Protein AF-A0AAQ5ZLZ1-F1 (afdb_monomer_lite)

InterPro domains:
  IPR000608 Ubiquitin-conjugating (UBC), catalytic core domain [PF00179] (8-81)
  IPR000608 Ubiquitin-conjugating (UBC), catalytic core domain [PS50127] (4-159)
  IPR016135 Ubiquitin-conjugating enzyme/RWD-like [G3DSA:3.10.110.10] (2-136)
  IPR016135 Ubiquitin-conjugating enzyme/RWD-like [SSF54495] (4-94)
  IPR027806 Harbinger transposase-derived nuclease domain [PF13359] (90-171)
  IPR050113 Ubiquitin-conjugating enzyme E2-like [PTHR24067] (4-104)

Sequence (174 aa):
MAGTALKRLMAEYKQLTLNPPEGIVAGPANEENFFEWEALIMGPQDTCFEGGVFPAVLSFPSDYPLSPPKMRFTCDMFHPNRFPSVIGCMDGTHIPITAPSHNEADYVNRKSIHSINVQIICDAAYIISNVEAKWSGSVHDWRIYHESNLSNRLQRGEFDGLLLGDRGYHANLV

Foldseek 3Di:
DLVVQLVVLVVVQVVCVVPPDPQKDKAAPDPVDSQKMKMWGQDDPPDPRHPHIWIKMWGHDSPPPVPPIDMDTPDDDPDPLDDDQAFWEKDKDWDADDQDPPPSVQQQAPVRTRTFIKMWIAGSVRDTPDIDGDGHRHDFPQVSCCPDPVVVCVVVVVDRGFYHYDPSHPDPGD

Organism: Amphiprion ocellaris (NCBI:txid80972)

Sec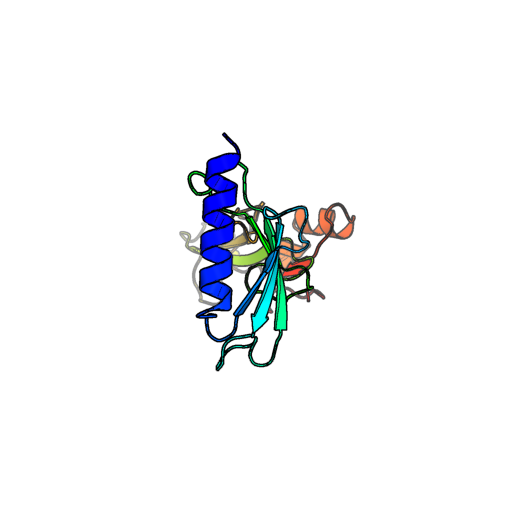ondary structure (DSSP, 8-state):
-HHHHHHHHHHHHHHHHHSPPTTEEEEESSSS-TTEEEEEEEPPTTSTTTT-EEEEEEE--TTTTSSPPEEEE-S---BTTB-TTEEEEEEEEEEE-PPPSSSGGGGB-TTS-BEEEEEEEE-TTS-EEEEEEEEETTS-HHHHHHTSHHHHHHHTT-SSSEEEE-TTS-S---

Radius of gyration: 24.68 Å; chains: 1; bounding box: 54×36×66 Å

Structure (mmCIF, N/CA/C/O backbone):
data_AF-A0AAQ5ZLZ1-F1
#
_entry.id   AF-A0AAQ5ZLZ1-F1
#
loop_
_atom_site.group_PDB
_atom_site.id
_atom_site.type_symbol
_atom_site.label_atom_id
_atom_site.label_alt_id
_atom_site.label_comp_id
_atom_site.label_asym_id
_atom_site.label_entity_id
_atom_site.label_seq_id
_atom_site.pdbx_PDB_ins_code
_atom_site.Cartn_x
_atom_site.Cartn_y
_atom_site.Cartn_z
_atom_site.occupancy
_atom_site.B_iso_or_equiv
_atom_site.auth_seq_id
_atom_site.auth_comp_id
_atom_site.auth_asym_id
_atom_site.auth_atom_id
_atom_site.pdbx_PDB_model_num
ATOM 1 N N . MET A 1 1 ? 31.493 14.913 -18.357 1.00 46.94 1 MET A N 1
ATOM 2 C CA . MET A 1 1 ? 31.416 13.740 -17.454 1.00 46.94 1 MET A CA 1
ATOM 3 C C . MET A 1 1 ? 30.431 12.648 -17.913 1.00 46.94 1 MET A C 1
ATOM 5 O O . MET A 1 1 ? 30.334 11.649 -17.227 1.00 46.94 1 MET A O 1
ATOM 9 N N . ALA A 1 2 ? 29.792 12.736 -19.092 1.00 53.62 2 ALA A N 1
ATOM 10 C CA . ALA A 1 2 ? 28.878 11.688 -19.591 1.00 53.62 2 ALA A CA 1
ATOM 11 C C . ALA A 1 2 ? 29.571 10.420 -20.154 1.00 53.62 2 ALA A C 1
ATOM 13 O O . ALA A 1 2 ? 28.954 9.366 -20.276 1.00 53.62 2 ALA A O 1
ATOM 14 N N . GLY A 1 3 ? 30.867 10.496 -20.485 1.00 68.06 3 GLY A N 1
ATOM 15 C CA . GLY A 1 3 ? 31.589 9.396 -21.141 1.00 68.06 3 GLY A CA 1
ATOM 16 C C . GLY A 1 3 ? 31.873 8.174 -20.258 1.00 68.06 3 GLY A C 1
ATOM 17 O O . GLY A 1 3 ? 32.130 7.097 -20.789 1.00 68.06 3 GLY A O 1
ATOM 18 N N . THR A 1 4 ? 31.836 8.315 -18.929 1.00 85.50 4 THR A N 1
ATOM 19 C CA . THR A 1 4 ? 32.086 7.200 -17.997 1.00 85.50 4 THR A CA 1
ATOM 20 C C . THR A 1 4 ? 30.825 6.365 -17.772 1.00 85.50 4 THR A C 1
ATOM 22 O O . THR A 1 4 ? 30.899 5.139 -17.827 1.00 85.50 4 THR A O 1
ATOM 25 N N . ALA A 1 5 ? 29.668 7.019 -17.606 1.00 90.12 5 ALA A N 1
ATOM 26 C CA . ALA A 1 5 ? 28.378 6.355 -17.422 1.00 90.12 5 ALA A CA 1
ATOM 27 C C . ALA A 1 5 ? 27.988 5.522 -18.652 1.00 90.12 5 ALA A C 1
ATOM 29 O O . ALA A 1 5 ? 27.676 4.342 -18.526 1.00 90.12 5 ALA A O 1
ATOM 30 N N . LEU A 1 6 ? 28.123 6.088 -19.857 1.00 91.56 6 LEU A N 1
ATOM 31 C CA . LEU A 1 6 ? 27.814 5.377 -21.101 1.00 91.56 6 LEU A CA 1
ATOM 32 C C . LEU A 1 6 ? 28.664 4.109 -21.280 1.00 91.56 6 LEU A C 1
ATOM 34 O O . LEU A 1 6 ? 28.137 3.044 -21.592 1.00 91.56 6 LEU A O 1
ATOM 38 N N . LYS A 1 7 ? 29.979 4.194 -21.025 1.00 91.88 7 LYS A N 1
ATOM 39 C CA . LYS A 1 7 ? 30.878 3.028 -21.083 1.00 91.88 7 LYS A CA 1
ATOM 40 C C . LYS A 1 7 ? 30.464 1.938 -20.097 1.00 91.88 7 LYS A C 1
ATOM 42 O O . LYS A 1 7 ? 30.546 0.757 -20.427 1.00 91.88 7 LYS A O 1
ATOM 47 N N . ARG A 1 8 ? 30.029 2.331 -18.896 1.00 93.88 8 ARG A N 1
ATOM 48 C CA . ARG A 1 8 ? 29.539 1.400 -17.880 1.00 93.88 8 ARG A CA 1
ATOM 49 C C . ARG A 1 8 ? 28.253 0.707 -18.336 1.00 93.88 8 ARG A C 1
ATOM 51 O O . ARG A 1 8 ? 28.198 -0.516 -18.280 1.00 93.88 8 ARG A O 1
ATOM 58 N N . LEU A 1 9 ? 27.280 1.460 -18.847 1.00 94.31 9 LEU A N 1
ATOM 59 C CA . LEU A 1 9 ? 26.007 0.922 -19.340 1.00 94.31 9 LEU A CA 1
ATOM 60 C C . LEU A 1 9 ? 26.200 -0.030 -20.526 1.00 94.31 9 LEU A C 1
ATOM 62 O O . LEU A 1 9 ? 25.599 -1.097 -20.557 1.00 94.31 9 LEU A O 1
ATOM 66 N N . MET A 1 10 ? 27.098 0.291 -21.461 1.00 92.38 10 MET A N 1
ATOM 67 C CA . MET A 1 10 ? 27.449 -0.610 -22.568 1.00 92.38 10 MET A CA 1
ATOM 68 C C . MET A 1 10 ? 28.063 -1.929 -22.079 1.00 92.38 10 MET A C 1
ATOM 70 O O . MET A 1 10 ? 27.768 -2.993 -22.624 1.00 92.38 10 MET A O 1
ATOM 74 N N . ALA A 1 11 ? 28.915 -1.876 -21.049 1.00 93.31 11 ALA A N 1
ATOM 75 C CA . ALA A 1 11 ? 29.506 -3.073 -20.461 1.00 93.31 11 ALA A CA 1
ATOM 76 C C . ALA A 1 11 ? 28.454 -3.940 -19.749 1.00 93.31 11 ALA A C 1
ATOM 78 O O . ALA A 1 11 ? 28.472 -5.159 -19.913 1.00 93.31 11 ALA A O 1
ATOM 79 N N . GLU A 1 12 ? 27.532 -3.327 -19.003 1.00 93.69 12 GLU A N 1
ATOM 80 C CA . GLU A 1 12 ? 26.436 -4.038 -18.333 1.00 93.69 12 GLU A CA 1
ATOM 81 C C . GLU A 1 12 ? 25.438 -4.634 -19.322 1.00 93.69 12 GLU A C 1
ATOM 83 O O . GLU A 1 12 ? 25.075 -5.798 -19.180 1.00 93.69 12 GLU A O 1
ATOM 88 N N . TYR A 1 13 ? 25.074 -3.893 -20.372 1.00 93.81 13 TYR A N 1
ATOM 89 C CA . TYR A 1 13 ? 24.220 -4.411 -21.437 1.00 93.81 13 TYR A CA 1
ATOM 90 C C . TYR A 1 13 ? 24.837 -5.657 -22.075 1.00 93.81 13 TYR A C 1
ATOM 92 O O . TYR A 1 13 ? 24.191 -6.696 -22.158 1.00 93.81 13 TYR A O 1
ATOM 100 N N . LYS A 1 14 ? 26.133 -5.605 -22.413 1.00 93.25 14 LYS A N 1
ATOM 101 C CA . LYS A 1 14 ? 26.853 -6.770 -22.940 1.00 93.25 14 LYS A CA 1
ATOM 102 C C . LYS A 1 14 ? 26.833 -7.957 -21.971 1.00 93.25 14 LYS A C 1
ATOM 104 O O . LYS A 1 14 ? 26.707 -9.092 -22.420 1.00 93.25 14 LYS A O 1
ATOM 109 N N . GLN A 1 15 ? 26.981 -7.720 -20.666 1.00 92.69 15 GLN A N 1
ATOM 110 C CA . GLN A 1 15 ? 26.909 -8.787 -19.662 1.00 92.69 15 GLN A CA 1
ATOM 111 C C . GLN A 1 15 ? 25.512 -9.404 -19.585 1.00 92.69 15 GLN A C 1
ATOM 113 O O . GLN A 1 15 ? 25.406 -10.626 -19.558 1.00 92.69 15 GLN A O 1
ATOM 118 N N . LEU A 1 16 ? 24.458 -8.589 -19.626 1.00 91.75 16 LEU A N 1
ATOM 119 C CA . LEU A 1 16 ? 23.074 -9.064 -19.627 1.00 91.75 16 LEU A CA 1
ATOM 120 C C . LEU A 1 16 ? 22.717 -9.831 -20.903 1.00 91.75 16 LEU A C 1
ATOM 122 O O . LEU A 1 16 ? 22.010 -10.828 -20.822 1.00 91.75 16 LEU A O 1
ATOM 126 N N . THR A 1 17 ? 23.243 -9.436 -22.067 1.00 89.75 17 THR A N 1
ATOM 127 C CA . THR A 1 17 ? 23.076 -10.213 -23.306 1.00 89.75 17 THR A CA 1
ATOM 128 C C . THR A 1 17 ? 23.794 -11.564 -23.238 1.00 89.75 17 THR A C 1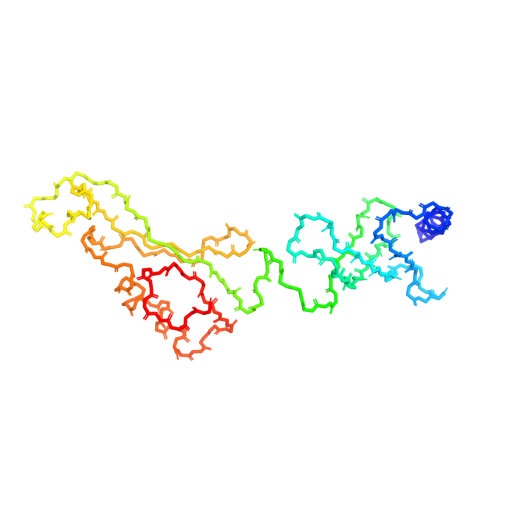
ATOM 130 O O . THR A 1 17 ? 23.311 -12.543 -23.800 1.00 89.75 17 THR A O 1
ATOM 133 N N . LEU A 1 18 ? 24.957 -11.627 -22.581 1.00 92.62 18 LEU A N 1
ATOM 134 C CA . LEU A 1 18 ? 25.754 -12.854 -22.481 1.00 92.62 18 LEU A CA 1
ATOM 135 C C . LEU A 1 18 ? 25.205 -13.828 -21.434 1.00 92.62 18 LEU A C 1
ATOM 137 O O . LEU A 1 18 ? 25.170 -15.026 -21.689 1.00 92.62 18 LEU A O 1
ATOM 141 N N . ASN A 1 19 ? 24.804 -13.316 -20.272 1.00 92.19 19 ASN A N 1
ATOM 142 C CA . ASN A 1 19 ? 24.334 -14.093 -19.130 1.00 92.19 19 ASN A CA 1
ATOM 143 C C . ASN A 1 19 ? 23.059 -13.444 -18.559 1.00 92.19 19 ASN A C 1
ATOM 145 O O . ASN A 1 19 ? 23.126 -12.787 -17.514 1.00 92.19 19 ASN A O 1
ATOM 149 N N . PRO A 1 20 ? 21.908 -13.576 -19.243 1.00 90.81 20 PRO A N 1
ATOM 150 C CA . PRO A 1 20 ? 20.663 -12.997 -18.764 1.00 90.81 20 PRO A CA 1
ATOM 151 C C . PRO A 1 20 ? 20.213 -13.701 -17.475 1.00 90.81 20 PRO A C 1
ATOM 153 O O . PRO A 1 20 ? 20.251 -14.934 -17.407 1.00 90.81 20 PRO A O 1
ATOM 156 N N . PRO A 1 21 ? 19.774 -12.952 -16.450 1.00 91.00 21 PRO A N 1
ATOM 157 C CA . PRO A 1 21 ? 19.112 -13.540 -15.297 1.00 91.00 21 PRO A CA 1
ATOM 158 C C . PRO A 1 21 ? 17.844 -14.283 -15.725 1.00 91.00 21 PRO A C 1
ATOM 160 O O . PRO A 1 21 ? 17.095 -13.816 -16.586 1.00 91.00 21 PRO A O 1
ATOM 163 N N . GLU A 1 22 ? 17.578 -15.425 -15.097 1.00 92.06 22 GLU A N 1
ATOM 164 C CA . GLU A 1 22 ? 16.329 -16.150 -15.316 1.00 92.06 22 GLU A CA 1
ATOM 165 C C . GLU A 1 22 ? 15.133 -15.248 -14.981 1.00 92.06 22 GLU A C 1
ATOM 167 O O . GLU A 1 22 ? 15.147 -14.518 -13.989 1.00 92.06 22 GLU A O 1
ATOM 172 N N . GLY A 1 23 ? 14.105 -15.258 -15.829 1.00 91.81 23 GLY A N 1
ATOM 173 C CA . GLY A 1 23 ? 12.929 -14.419 -15.602 1.00 91.81 23 GLY A CA 1
ATOM 174 C C . GLY A 1 23 ? 13.038 -12.985 -16.117 1.00 91.81 23 GLY A C 1
ATOM 175 O O . GLY A 1 23 ? 12.022 -12.299 -16.132 1.00 91.81 23 GLY A O 1
ATOM 176 N N . ILE A 1 24 ? 14.214 -12.505 -16.538 1.00 94.00 24 ILE A N 1
ATOM 177 C CA . ILE A 1 24 ? 14.421 -11.081 -16.835 1.00 94.00 24 ILE A CA 1
ATOM 178 C C . ILE A 1 24 ? 15.011 -10.890 -18.229 1.00 94.00 24 ILE A C 1
ATOM 180 O O . ILE A 1 24 ? 16.058 -11.434 -18.571 1.00 94.00 24 ILE A O 1
ATOM 184 N N . VAL A 1 25 ? 14.371 -10.024 -19.009 1.00 93.12 25 VAL A N 1
ATOM 185 C CA . VAL A 1 25 ? 14.912 -9.491 -20.263 1.00 93.12 25 VAL A CA 1
ATOM 186 C C . VAL A 1 25 ? 15.002 -7.983 -20.113 1.00 93.12 25 VAL A C 1
ATOM 188 O O . VAL A 1 25 ? 14.010 -7.367 -19.751 1.00 93.12 25 VAL A O 1
ATOM 191 N N . ALA A 1 26 ? 16.163 -7.376 -20.359 1.00 95.25 26 ALA A N 1
ATOM 192 C CA . ALA A 1 26 ? 16.324 -5.926 -20.271 1.00 95.25 26 ALA A CA 1
ATOM 193 C C . ALA A 1 26 ? 17.358 -5.397 -21.272 1.00 95.25 26 ALA A C 1
ATOM 195 O O . ALA A 1 26 ? 18.355 -6.066 -21.552 1.00 95.25 26 ALA A O 1
ATOM 196 N N . GLY A 1 27 ? 17.143 -4.185 -21.780 1.00 94.75 27 GLY A N 1
ATOM 197 C CA . GLY A 1 27 ? 18.065 -3.518 -22.697 1.00 94.75 27 GLY A CA 1
ATOM 198 C C . GLY A 1 27 ? 17.656 -2.079 -23.012 1.00 94.75 27 GLY A C 1
ATOM 199 O O . GLY A 1 27 ? 16.555 -1.668 -22.650 1.00 94.75 27 GLY A O 1
ATOM 200 N N . PRO A 1 28 ? 18.531 -1.294 -23.664 1.00 94.75 28 PRO A N 1
ATOM 201 C CA . PRO A 1 28 ? 18.227 0.082 -24.043 1.00 94.75 28 PRO A CA 1
ATOM 202 C C . PRO A 1 28 ? 17.005 0.144 -24.968 1.00 94.75 28 PRO A C 1
ATOM 204 O O . PRO A 1 28 ? 16.889 -0.649 -25.900 1.00 94.75 28 PRO A O 1
ATOM 207 N N . ALA A 1 29 ? 16.105 1.096 -24.710 1.00 89.25 29 ALA A N 1
ATOM 208 C CA . ALA A 1 29 ? 14.845 1.258 -25.441 1.00 89.25 29 ALA A CA 1
ATOM 209 C C . ALA A 1 29 ? 15.068 1.607 -26.924 1.00 89.25 29 ALA A C 1
ATOM 211 O O . ALA A 1 29 ? 14.262 1.275 -27.789 1.00 89.25 29 ALA A O 1
ATOM 212 N N . ASN A 1 30 ? 16.172 2.293 -27.223 1.00 86.62 30 ASN A N 1
ATOM 213 C CA . ASN A 1 30 ? 16.639 2.551 -28.578 1.00 86.62 30 ASN A CA 1
ATOM 214 C C . ASN A 1 30 ? 18.168 2.713 -28.604 1.00 86.62 30 ASN A C 1
ATOM 216 O O . ASN A 1 30 ? 18.816 2.879 -27.569 1.00 86.62 30 ASN A O 1
ATOM 220 N N . GLU A 1 31 ? 18.748 2.675 -29.803 1.00 80.75 31 GLU A N 1
ATOM 221 C CA . GLU A 1 31 ? 20.203 2.742 -29.998 1.00 80.75 31 GLU A CA 1
ATOM 222 C C . GLU A 1 31 ? 20.793 4.147 -29.772 1.00 80.75 31 GLU A C 1
ATOM 224 O O . GLU A 1 31 ? 22.002 4.286 -29.588 1.00 80.75 31 GLU A O 1
ATOM 229 N N . GLU A 1 32 ? 19.956 5.189 -29.748 1.00 84.81 32 GLU A N 1
ATOM 230 C CA . GLU A 1 32 ? 20.383 6.583 -29.575 1.00 84.81 32 GLU A CA 1
ATOM 231 C C . GLU A 1 32 ? 20.519 6.972 -28.093 1.00 84.81 32 GLU A C 1
ATOM 233 O O . GLU A 1 32 ? 21.401 7.754 -27.727 1.00 84.81 32 GLU A O 1
ATOM 238 N N . ASN A 1 33 ? 19.676 6.406 -27.224 1.00 87.75 33 ASN A N 1
ATOM 239 C CA . ASN A 1 33 ? 19.602 6.719 -25.804 1.00 87.75 33 ASN A CA 1
ATOM 240 C C . ASN A 1 33 ? 19.858 5.488 -24.924 1.00 87.75 33 ASN A C 1
ATOM 242 O O . ASN A 1 33 ? 18.946 4.795 -24.480 1.00 87.75 33 ASN A O 1
ATOM 246 N N . PHE A 1 34 ? 21.123 5.292 -24.559 1.00 92.00 34 PHE A N 1
ATOM 247 C CA . PHE A 1 34 ? 21.534 4.222 -23.645 1.00 92.00 34 PHE A CA 1
ATOM 248 C C . PHE A 1 34 ? 21.134 4.440 -22.174 1.00 92.00 34 PHE A C 1
ATOM 250 O O . PHE A 1 34 ? 21.384 3.556 -21.356 1.00 92.00 34 PHE A O 1
ATOM 257 N N . PHE A 1 35 ? 20.555 5.595 -21.820 1.00 94.25 35 PHE A N 1
ATOM 258 C CA . PHE A 1 35 ? 20.144 5.931 -20.450 1.00 94.25 35 PHE A CA 1
ATOM 259 C C . PHE A 1 35 ? 18.680 5.585 -20.153 1.00 94.25 35 PHE A C 1
ATOM 261 O O . PHE A 1 35 ? 18.245 5.754 -19.015 1.00 94.25 35 PHE A O 1
ATOM 268 N N . GLU A 1 36 ? 17.926 5.075 -21.126 1.00 95.06 36 GLU A N 1
ATOM 269 C CA . GLU A 1 36 ? 16.583 4.535 -20.907 1.00 95.06 36 GLU A CA 1
ATOM 270 C C . GLU A 1 36 ? 16.497 3.109 -21.420 1.00 95.06 36 GLU A C 1
ATOM 272 O O . GLU A 1 36 ? 16.847 2.827 -22.564 1.00 95.06 36 GLU A O 1
ATOM 277 N N . TRP A 1 37 ? 16.086 2.196 -20.550 1.00 96.25 37 TRP A N 1
ATOM 278 C CA . TRP A 1 37 ? 15.995 0.777 -20.850 1.00 96.25 37 TRP A CA 1
ATOM 279 C C . TRP A 1 37 ? 14.575 0.281 -20.644 1.00 96.25 37 TRP A C 1
ATOM 281 O O . TRP A 1 37 ? 13.885 0.715 -19.722 1.00 96.25 37 TRP A O 1
ATOM 291 N N . GLU A 1 38 ? 14.179 -0.675 -21.469 1.00 95.69 38 GLU A N 1
ATOM 292 C CA . GLU A 1 38 ? 12.979 -1.473 -21.275 1.00 95.69 38 GLU A CA 1
ATOM 293 C C . GLU A 1 38 ? 13.361 -2.813 -20.657 1.00 95.69 38 GLU A C 1
ATOM 295 O O . GLU A 1 38 ? 14.409 -3.387 -20.963 1.00 95.69 38 GLU A O 1
ATOM 300 N N . ALA A 1 39 ? 12.507 -3.304 -19.766 1.00 95.00 39 ALA A N 1
ATOM 301 C CA . ALA A 1 39 ? 12.641 -4.607 -19.149 1.00 95.00 39 ALA A CA 1
ATOM 302 C C . ALA A 1 39 ? 11.308 -5.356 -19.155 1.00 95.00 39 ALA A C 1
ATOM 304 O O . ALA A 1 39 ? 10.254 -4.768 -18.930 1.00 95.00 39 ALA A O 1
ATOM 305 N N . LEU A 1 40 ? 11.366 -6.666 -19.368 1.00 94.19 40 LEU A N 1
ATOM 306 C CA . LEU A 1 40 ? 10.274 -7.606 -19.160 1.00 94.19 40 LEU A CA 1
ATOM 307 C C . LEU A 1 40 ? 10.659 -8.516 -17.999 1.00 94.19 40 LEU A C 1
ATOM 309 O O . LEU A 1 40 ? 11.695 -9.182 -18.045 1.00 94.19 40 LEU A O 1
ATOM 313 N N . ILE A 1 41 ? 9.827 -8.526 -16.961 1.00 93.69 41 ILE A N 1
ATOM 314 C CA . ILE A 1 41 ? 10.046 -9.328 -15.758 1.00 93.69 41 ILE A CA 1
ATOM 315 C C . ILE A 1 41 ? 8.957 -10.390 -15.695 1.00 93.69 41 ILE A C 1
ATOM 317 O O . ILE A 1 41 ? 7.773 -10.066 -15.646 1.00 93.69 41 ILE A O 1
ATOM 321 N N . MET A 1 42 ? 9.353 -11.655 -15.714 1.00 93.75 42 MET A N 1
ATOM 322 C CA . MET A 1 42 ? 8.452 -12.783 -15.524 1.00 93.75 42 MET A CA 1
ATOM 323 C C . MET A 1 42 ? 8.108 -12.918 -14.043 1.00 93.75 42 MET A C 1
ATOM 325 O O . MET A 1 42 ? 8.971 -12.785 -13.172 1.00 93.75 42 MET A O 1
ATOM 329 N N . GLY A 1 43 ? 6.836 -13.171 -13.759 1.00 90.62 43 GLY A N 1
ATOM 330 C CA . GLY A 1 43 ? 6.364 -13.394 -12.404 1.00 90.62 43 GLY A CA 1
ATOM 331 C C . GLY A 1 43 ? 7.002 -14.637 -11.779 1.00 90.62 43 GLY A C 1
ATOM 332 O O . GLY A 1 43 ? 7.007 -15.690 -12.424 1.00 90.62 43 GLY A O 1
ATOM 333 N N . PRO A 1 44 ? 7.528 -14.549 -10.545 1.00 89.38 44 PRO A N 1
ATOM 334 C CA . PRO A 1 44 ? 8.141 -15.693 -9.880 1.00 89.38 44 PRO A CA 1
ATOM 335 C C . PRO A 1 44 ? 7.151 -16.844 -9.670 1.00 89.38 44 PRO A C 1
ATOM 337 O O . PRO A 1 44 ? 5.974 -16.605 -9.384 1.00 89.38 44 PRO A O 1
ATOM 340 N N . GLN A 1 45 ? 7.654 -18.078 -9.760 1.00 91.88 45 GLN A N 1
ATOM 341 C CA . GLN A 1 45 ? 6.905 -19.283 -9.386 1.00 91.88 45 GLN A CA 1
ATOM 342 C C . GLN A 1 45 ? 6.502 -19.235 -7.906 1.00 91.88 45 GLN A C 1
ATOM 344 O O . GLN A 1 45 ? 7.181 -18.601 -7.096 1.00 91.88 45 GLN A O 1
ATOM 349 N N . ASP A 1 46 ? 5.388 -19.882 -7.572 1.00 88.69 46 ASP A N 1
ATOM 350 C CA . ASP A 1 46 ? 4.800 -19.937 -6.232 1.00 88.69 46 ASP A CA 1
ATOM 351 C C . ASP A 1 46 ? 4.366 -18.561 -5.677 1.00 88.69 46 ASP A C 1
ATOM 353 O O . ASP A 1 46 ? 4.302 -18.341 -4.464 1.00 88.69 46 ASP A O 1
ATOM 357 N N . THR A 1 47 ? 4.030 -17.611 -6.558 1.00 83.31 47 THR A N 1
ATOM 358 C CA . THR A 1 47 ? 3.481 -16.294 -6.184 1.00 83.31 47 THR A CA 1
ATOM 359 C C . THR A 1 47 ? 2.185 -15.988 -6.931 1.00 83.31 47 THR A C 1
ATOM 361 O O . THR A 1 47 ? 1.881 -16.596 -7.953 1.00 83.31 47 THR A O 1
ATOM 364 N N . CYS A 1 48 ? 1.424 -14.982 -6.483 1.00 79.31 48 CYS A N 1
ATOM 365 C CA . CYS A 1 48 ? 0.242 -14.509 -7.220 1.00 79.31 48 CYS A CA 1
ATOM 366 C C . CYS A 1 48 ? 0.565 -13.877 -8.588 1.00 79.31 48 CYS A C 1
ATOM 368 O O . CYS A 1 48 ? -0.353 -13.536 -9.331 1.00 79.31 48 CYS A O 1
ATOM 370 N N . PHE A 1 49 ? 1.850 -13.713 -8.910 1.00 83.25 49 PHE A N 1
ATOM 371 C CA . PHE A 1 49 ? 2.336 -13.177 -10.174 1.00 83.25 49 PHE A CA 1
ATOM 372 C C . PHE A 1 49 ? 2.765 -14.266 -11.158 1.00 83.25 49 PHE A C 1
ATOM 374 O O . PHE A 1 49 ? 3.077 -13.932 -12.299 1.00 83.25 49 PHE A O 1
ATOM 381 N N . GLU A 1 50 ? 2.808 -15.535 -10.737 1.00 88.69 50 GLU A N 1
ATOM 382 C CA . GLU A 1 50 ? 3.261 -16.655 -11.564 1.00 88.69 50 GLU A CA 1
ATOM 383 C C . GLU A 1 50 ? 2.553 -16.678 -12.930 1.00 88.69 50 GLU A C 1
ATOM 385 O O . GLU A 1 50 ? 1.337 -16.514 -13.031 1.00 88.69 50 GLU A O 1
ATOM 390 N N . GLY A 1 51 ? 3.335 -16.841 -14.002 1.00 88.25 51 GLY A N 1
ATOM 391 C CA . GLY A 1 51 ? 2.843 -16.805 -15.384 1.00 88.25 51 GLY A CA 1
ATOM 392 C C . GLY A 1 51 ? 2.589 -15.399 -15.947 1.00 88.25 51 GLY A C 1
ATOM 393 O O . GLY A 1 51 ? 2.344 -15.262 -17.145 1.00 88.25 51 GLY A O 1
ATOM 394 N N . GLY A 1 52 ? 2.677 -14.350 -15.124 1.00 88.44 52 GLY A N 1
ATOM 395 C CA . GLY A 1 52 ? 2.605 -12.956 -15.556 1.00 88.44 52 GLY A CA 1
ATOM 396 C C . GLY A 1 52 ? 3.901 -12.452 -16.199 1.00 88.44 52 GLY A C 1
ATOM 397 O O . GLY A 1 52 ? 4.993 -12.951 -15.921 1.00 88.44 52 GLY A O 1
ATOM 398 N N . VAL A 1 53 ? 3.783 -11.420 -17.039 1.00 91.94 53 VAL A N 1
ATOM 399 C CA . VAL A 1 53 ? 4.917 -10.681 -17.614 1.00 91.94 53 VAL A CA 1
ATOM 400 C C . VAL A 1 53 ? 4.696 -9.193 -17.375 1.00 91.94 53 VAL A C 1
ATOM 402 O O . VAL A 1 53 ? 3.702 -8.625 -17.826 1.00 91.94 53 VAL A O 1
ATOM 405 N N . PHE A 1 54 ? 5.630 -8.566 -16.668 1.00 90.44 54 PHE A N 1
ATOM 406 C CA . PHE A 1 54 ? 5.509 -7.201 -16.171 1.00 90.44 54 PHE A CA 1
ATOM 407 C C . PHE A 1 54 ? 6.522 -6.297 -16.879 1.00 90.44 54 PHE A C 1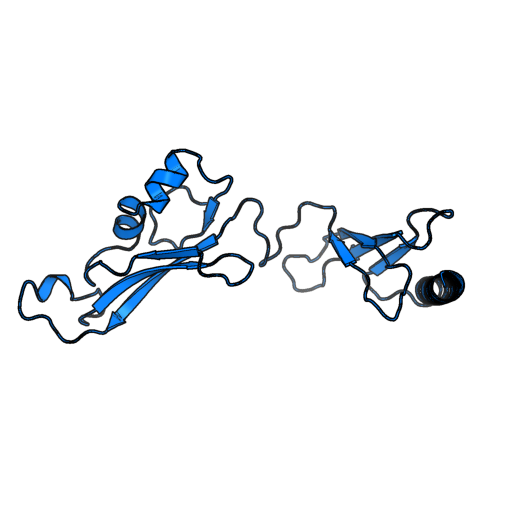
ATOM 409 O O . PHE A 1 54 ? 7.716 -6.351 -16.562 1.00 90.44 54 PHE A O 1
ATOM 416 N N . PRO A 1 55 ? 6.084 -5.483 -17.856 1.00 92.50 55 PRO A N 1
ATOM 417 C CA . PRO A 1 55 ? 6.954 -4.519 -18.506 1.00 92.50 55 PRO A CA 1
ATOM 418 C C . PRO A 1 55 ? 7.328 -3.379 -17.552 1.00 92.50 55 PRO A C 1
ATOM 420 O O . PRO A 1 55 ? 6.507 -2.879 -16.776 1.00 92.50 55 PRO A O 1
ATOM 423 N N . ALA A 1 56 ? 8.585 -2.955 -17.619 1.00 92.25 56 ALA A N 1
ATOM 424 C CA . ALA A 1 56 ? 9.148 -1.880 -16.824 1.00 92.25 56 ALA A CA 1
ATOM 425 C C . ALA A 1 56 ? 10.126 -1.028 -17.638 1.00 92.25 56 ALA A C 1
ATOM 427 O O . ALA A 1 56 ? 10.708 -1.478 -18.620 1.00 92.25 56 ALA A O 1
ATOM 428 N N . VAL A 1 57 ? 10.325 0.208 -17.191 1.00 93.94 57 VAL A N 1
ATOM 429 C CA . VAL A 1 57 ? 11.304 1.149 -17.738 1.00 93.94 57 VAL A CA 1
ATOM 430 C C . VAL A 1 57 ? 12.311 1.503 -16.655 1.00 93.94 57 VAL A C 1
ATOM 432 O O . VAL A 1 57 ? 11.918 1.844 -15.533 1.00 93.94 57 VAL A O 1
ATOM 435 N N . LEU A 1 58 ? 13.597 1.446 -16.998 1.00 94.94 58 LEU A N 1
ATOM 436 C CA . LEU A 1 58 ? 14.704 1.918 -16.175 1.00 94.94 58 LEU A CA 1
ATOM 437 C C . LEU A 1 58 ? 15.275 3.206 -16.777 1.00 94.94 58 LEU A C 1
ATOM 439 O O . LEU A 1 58 ? 15.631 3.240 -17.950 1.00 94.94 58 LEU A O 1
ATOM 443 N N . SER A 1 59 ? 15.411 4.247 -15.962 1.00 94.44 59 SER A N 1
ATOM 444 C CA . SER A 1 59 ? 16.028 5.521 -16.338 1.00 94.44 59 SER A CA 1
ATOM 445 C C . SER A 1 59 ? 17.303 5.732 -15.525 1.00 94.44 59 SER A C 1
ATOM 447 O O . SER A 1 59 ? 17.259 5.835 -14.294 1.00 94.44 59 SER A O 1
ATOM 449 N N . PHE A 1 60 ? 18.442 5.807 -16.206 1.00 94.94 60 PHE A N 1
ATOM 450 C CA . PHE A 1 60 ? 19.762 5.968 -15.606 1.00 94.94 60 PHE A CA 1
ATOM 451 C C . PHE A 1 60 ? 20.149 7.450 -15.541 1.00 94.94 60 PHE A C 1
ATOM 453 O O . PHE A 1 60 ? 19.978 8.176 -16.523 1.00 94.94 60 PHE A O 1
ATOM 460 N N . PRO A 1 61 ? 20.695 7.934 -14.415 1.00 93.44 61 PRO A N 1
ATOM 461 C CA . PRO A 1 61 ? 21.182 9.301 -14.334 1.00 93.44 61 PRO A CA 1
ATOM 462 C C . PRO A 1 61 ? 22.539 9.446 -15.046 1.00 93.44 61 PRO A C 1
ATOM 464 O O . PRO A 1 61 ? 23.285 8.482 -15.231 1.00 93.44 61 PRO A O 1
ATOM 467 N N . SER A 1 62 ? 22.894 10.672 -15.437 1.00 92.31 62 SER A N 1
ATOM 468 C CA . SER A 1 62 ? 24.130 10.947 -16.190 1.00 92.31 62 SER A CA 1
ATOM 469 C C . SER A 1 62 ? 25.424 10.662 -15.416 1.00 92.31 62 SER A C 1
ATOM 471 O O . SER A 1 62 ? 26.494 10.567 -16.017 1.00 92.31 62 SER A O 1
ATOM 473 N N . ASP A 1 63 ? 25.339 10.574 -14.089 1.00 92.69 63 ASP A N 1
ATOM 474 C CA . ASP A 1 63 ? 26.427 10.277 -13.155 1.00 92.69 63 ASP A CA 1
ATOM 475 C C . ASP A 1 63 ? 26.444 8.804 -12.698 1.00 92.69 63 ASP A C 1
ATOM 477 O O . ASP A 1 63 ? 27.218 8.446 -11.811 1.00 92.69 63 ASP A O 1
ATOM 481 N N . TYR A 1 64 ? 25.635 7.930 -13.308 1.00 92.56 64 TYR A N 1
ATOM 482 C CA . TYR A 1 64 ? 25.664 6.490 -13.049 1.00 92.56 64 TYR A CA 1
ATOM 483 C C . TYR A 1 64 ? 27.099 5.926 -13.178 1.00 92.56 64 TYR A C 1
ATOM 485 O O . TYR A 1 64 ? 27.806 6.256 -14.139 1.00 9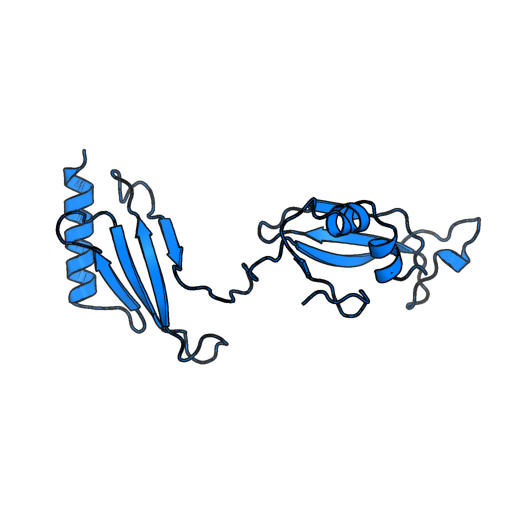2.56 64 TYR A O 1
ATOM 493 N N . PRO A 1 65 ? 27.572 5.071 -12.248 1.00 92.88 65 PRO A N 1
ATOM 494 C CA . PRO A 1 65 ? 26.839 4.415 -11.159 1.00 92.88 65 PRO A CA 1
ATOM 495 C C . PRO A 1 65 ? 26.855 5.149 -9.804 1.00 92.88 65 PRO A C 1
ATOM 497 O O . PRO A 1 65 ? 26.512 4.534 -8.799 1.00 92.88 65 PRO A O 1
ATOM 500 N N . LEU A 1 66 ? 27.273 6.422 -9.736 1.00 92.44 66 LEU A N 1
ATOM 501 C CA . LEU A 1 66 ? 27.293 7.172 -8.468 1.00 92.44 66 LEU A CA 1
ATOM 502 C C . LEU A 1 66 ? 25.881 7.377 -7.912 1.00 92.44 66 LEU A C 1
ATOM 504 O O . LEU A 1 66 ? 25.656 7.178 -6.720 1.00 92.44 66 LEU A O 1
ATOM 508 N N . SER A 1 67 ? 24.940 7.721 -8.790 1.00 91.50 67 SER A N 1
ATOM 509 C CA . SER A 1 67 ? 23.512 7.742 -8.480 1.00 91.50 67 SER A CA 1
ATOM 510 C C . SER A 1 67 ? 22.812 6.513 -9.078 1.00 91.50 67 SER A C 1
ATOM 512 O O . SER A 1 67 ? 23.153 6.094 -10.190 1.00 91.50 67 SER A O 1
ATOM 514 N N . PRO A 1 68 ? 21.828 5.922 -8.373 1.00 93.50 68 PRO A N 1
ATOM 515 C CA . PRO A 1 68 ? 21.124 4.731 -8.838 1.00 93.50 68 PRO A CA 1
ATOM 516 C C . PRO A 1 68 ? 20.138 5.045 -9.979 1.00 93.50 68 PRO A C 1
ATOM 518 O O . PRO A 1 68 ? 19.659 6.180 -10.086 1.00 93.50 68 PRO A O 1
ATOM 521 N N . PRO A 1 69 ? 19.779 4.050 -10.812 1.00 94.50 69 PRO A N 1
ATOM 522 C CA . PRO A 1 69 ? 18.693 4.194 -11.769 1.00 94.50 69 PRO A CA 1
ATOM 523 C C . PRO A 1 69 ? 17.339 4.264 -11.059 1.00 94.50 69 PRO A C 1
ATOM 525 O O . PRO A 1 69 ? 17.160 3.759 -9.949 1.00 94.50 69 PRO A O 1
ATOM 528 N N . LYS A 1 70 ? 16.356 4.855 -11.735 1.00 89.81 70 LYS A N 1
ATOM 529 C CA . LYS A 1 70 ? 14.943 4.778 -11.350 1.00 89.81 70 LYS A CA 1
ATOM 530 C C . LYS A 1 70 ? 14.264 3.703 -12.183 1.00 89.81 70 LYS A C 1
ATOM 532 O O . LYS A 1 70 ? 14.498 3.644 -13.382 1.00 89.81 70 LYS A O 1
ATOM 537 N N . MET A 1 71 ? 13.397 2.903 -11.574 1.00 89.69 71 MET A N 1
ATOM 538 C CA . MET A 1 71 ? 12.611 1.883 -12.267 1.00 89.69 71 MET A CA 1
ATOM 539 C C . MET A 1 71 ? 11.118 2.130 -12.046 1.00 89.69 71 MET A C 1
ATOM 541 O O . MET A 1 71 ? 10.700 2.477 -10.939 1.00 89.69 71 MET A O 1
ATOM 545 N N . ARG A 1 72 ? 10.310 1.933 -13.089 1.00 84.94 72 ARG A N 1
ATOM 546 C CA . ARG A 1 72 ? 8.843 1.939 -13.005 1.00 84.94 72 ARG A CA 1
ATOM 547 C C . ARG A 1 72 ? 8.250 0.816 -13.846 1.00 84.94 72 ARG A C 1
ATOM 549 O O . ARG A 1 72 ? 8.698 0.614 -14.966 1.00 84.94 72 ARG A O 1
ATOM 556 N N . PHE A 1 73 ? 7.226 0.138 -13.340 1.00 87.25 73 PHE A N 1
ATOM 557 C CA . PHE A 1 73 ? 6.386 -0.726 -14.171 1.00 87.25 73 PHE A CA 1
ATOM 558 C C . PHE A 1 73 ? 5.494 0.135 -15.070 1.00 87.25 73 PHE A C 1
ATOM 560 O O . PHE A 1 73 ? 5.033 1.195 -14.641 1.00 87.25 73 PHE A O 1
ATOM 567 N N . THR A 1 74 ? 5.296 -0.289 -16.316 1.00 85.50 74 THR A N 1
ATOM 568 C CA . THR A 1 74 ? 4.442 0.406 -17.294 1.00 85.50 74 THR A CA 1
ATOM 569 C C . THR A 1 74 ? 3.077 -0.250 -17.462 1.00 85.50 74 THR A C 1
ATOM 571 O O . THR A 1 74 ? 2.183 0.368 -18.030 1.00 85.50 74 THR A O 1
ATOM 574 N N . CYS A 1 75 ? 2.900 -1.473 -16.960 1.00 78.69 75 CYS A N 1
ATOM 575 C CA . CYS A 1 75 ? 1.601 -2.127 -16.879 1.00 78.69 75 CYS A CA 1
ATOM 576 C C . CYS A 1 75 ? 0.846 -1.741 -15.604 1.00 78.69 75 CYS A C 1
ATOM 578 O O . CYS A 1 75 ? 1.452 -1.518 -14.550 1.00 78.69 75 CYS A O 1
ATOM 580 N N . ASP A 1 76 ? -0.482 -1.799 -15.680 1.00 67.81 76 ASP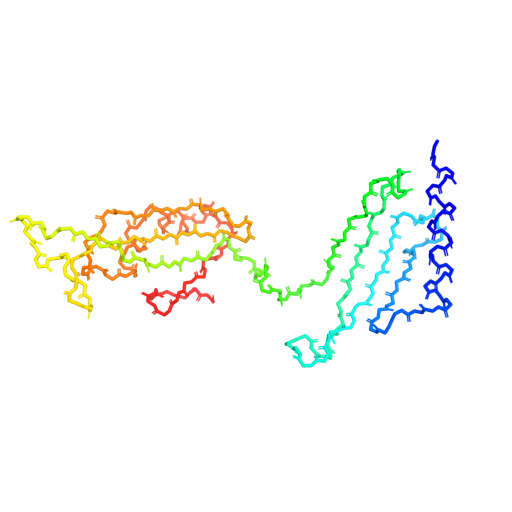 A N 1
ATOM 581 C CA . ASP A 1 76 ? -1.333 -1.830 -14.496 1.00 67.81 76 ASP A CA 1
ATOM 582 C C . ASP A 1 76 ? -1.116 -3.165 -13.777 1.00 67.81 76 ASP A C 1
ATOM 584 O O . ASP A 1 76 ? -1.563 -4.223 -14.218 1.00 67.81 76 ASP A O 1
ATOM 588 N N . MET A 1 77 ? -0.356 -3.126 -12.684 1.00 62.09 77 MET A N 1
ATOM 589 C CA . MET A 1 77 ? -0.046 -4.293 -11.866 1.00 62.09 77 MET A CA 1
ATOM 590 C C . MET A 1 77 ? -0.674 -4.133 -10.488 1.00 62.09 77 MET A C 1
ATOM 592 O O . MET A 1 77 ? -0.443 -3.141 -9.796 1.00 62.09 77 MET A O 1
ATOM 596 N N . PHE A 1 78 ? -1.405 -5.156 -10.055 1.00 55.88 78 PHE A N 1
ATOM 597 C CA . PHE A 1 78 ? -1.803 -5.306 -8.664 1.00 55.88 78 PHE A CA 1
ATOM 598 C C . PHE A 1 78 ? -0.581 -5.723 -7.838 1.00 55.88 78 PHE A C 1
ATOM 600 O O . PHE A 1 78 ? -0.237 -6.897 -7.781 1.00 55.88 78 PHE A O 1
ATOM 607 N N . HIS A 1 79 ? 0.116 -4.771 -7.224 1.00 57.78 79 HIS A N 1
ATOM 608 C CA . HIS A 1 79 ? 1.180 -5.064 -6.262 1.00 57.78 79 HIS A CA 1
ATOM 609 C C . HIS A 1 79 ? 0.649 -4.782 -4.852 1.00 57.78 79 HIS A C 1
ATOM 611 O O . HIS A 1 79 ? -0.012 -3.758 -4.685 1.00 57.78 79 HIS A O 1
ATOM 617 N N . PRO A 1 80 ? 0.977 -5.579 -3.815 1.00 54.81 80 PRO A N 1
ATOM 618 C CA . PRO A 1 80 ? 0.533 -5.334 -2.434 1.00 54.81 80 PRO A CA 1
ATOM 619 C C . PRO A 1 80 ? 0.773 -3.902 -1.920 1.00 54.81 80 PRO A C 1
ATOM 621 O O . PRO A 1 80 ? 0.079 -3.436 -1.026 1.00 54.81 80 PRO A O 1
ATOM 624 N N . ASN A 1 81 ? 1.731 -3.188 -2.524 1.00 53.94 81 ASN A N 1
ATOM 625 C CA . ASN A 1 81 ? 2.095 -1.809 -2.179 1.00 53.94 81 ASN A CA 1
ATOM 626 C C . ASN A 1 81 ? 1.424 -0.729 -3.053 1.00 53.94 81 ASN A C 1
ATOM 628 O O . ASN A 1 81 ? 1.685 0.452 -2.840 1.00 53.94 81 ASN A O 1
ATOM 632 N N . ARG A 1 82 ? 0.628 -1.092 -4.067 1.00 56.34 82 ARG A N 1
ATOM 633 C CA . ARG A 1 82 ? -0.099 -0.164 -4.952 1.00 56.34 82 ARG A CA 1
ATOM 634 C C . ARG A 1 82 ? -1.351 -0.833 -5.504 1.00 56.34 82 ARG A C 1
ATOM 636 O O . ARG A 1 82 ? -1.399 -1.209 -6.672 1.00 56.34 82 ARG A O 1
ATOM 643 N N . PHE A 1 83 ? -2.368 -0.954 -4.661 1.00 68.12 83 PHE A N 1
ATOM 644 C CA . PHE A 1 83 ? -3.726 -1.147 -5.150 1.00 68.12 83 PHE A CA 1
ATOM 645 C C . PHE A 1 83 ? -4.105 0.102 -5.964 1.00 68.12 83 PHE A C 1
ATOM 647 O O . PHE A 1 83 ? -4.070 1.204 -5.406 1.00 68.12 83 PHE A O 1
ATOM 654 N N . PRO A 1 84 ? -4.393 -0.017 -7.275 1.00 69.25 84 PRO A N 1
ATOM 655 C CA . PRO A 1 84 ? -4.760 1.137 -8.086 1.00 69.25 84 PRO A CA 1
ATOM 656 C C . PRO A 1 84 ? -5.930 1.895 -7.456 1.00 69.25 84 PRO A C 1
ATOM 658 O O . PRO A 1 84 ? -6.856 1.287 -6.922 1.00 69.25 84 PRO A O 1
ATOM 661 N N . SER A 1 85 ? -5.853 3.225 -7.483 1.00 77.56 85 SER A N 1
ATOM 662 C CA . SER A 1 85 ? -6.834 4.139 -6.883 1.00 77.56 85 SER A CA 1
ATOM 663 C C . SER A 1 85 ? -6.996 4.049 -5.363 1.00 77.56 85 SER A C 1
ATOM 665 O O . SER A 1 85 ? -7.768 4.829 -4.822 1.00 77.56 85 SER A O 1
ATOM 667 N N . VAL A 1 86 ? -6.284 3.182 -4.639 1.00 85.38 86 VAL A N 1
ATOM 668 C CA . VAL A 1 86 ? -6.360 3.158 -3.173 1.00 85.38 86 VAL A CA 1
ATOM 669 C C . VAL A 1 86 ? -5.472 4.241 -2.580 1.00 85.38 86 VAL A C 1
ATOM 671 O O . VAL A 1 86 ? -4.263 4.271 -2.802 1.00 85.38 86 VAL A O 1
ATOM 674 N N . ILE A 1 87 ? -6.081 5.112 -1.782 1.00 88.12 87 ILE A N 1
ATOM 675 C CA . ILE A 1 87 ? -5.415 6.246 -1.127 1.00 88.12 87 ILE A CA 1
ATOM 676 C C . ILE A 1 87 ? -5.057 5.963 0.336 1.00 88.12 87 ILE A C 1
ATOM 678 O O . ILE A 1 87 ? -4.341 6.744 0.958 1.00 88.12 87 ILE A O 1
ATOM 682 N N . GLY A 1 88 ? -5.529 4.848 0.894 1.00 89.75 88 GLY A N 1
ATOM 683 C CA . GLY A 1 88 ? -5.149 4.402 2.227 1.00 89.75 88 GLY A CA 1
ATOM 684 C C . GLY A 1 88 ? -5.922 3.179 2.697 1.00 89.75 88 GLY A C 1
ATOM 685 O O . GLY A 1 88 ? -7.015 2.890 2.210 1.00 89.75 88 GLY A O 1
ATOM 686 N N . CYS A 1 89 ? -5.345 2.483 3.668 1.00 91.56 89 CYS A N 1
ATOM 687 C CA . CYS A 1 89 ? -5.998 1.414 4.409 1.00 91.56 89 CYS A CA 1
ATOM 688 C C . CYS A 1 89 ? -6.450 1.951 5.767 1.00 91.56 89 CYS A C 1
ATOM 690 O O . CYS A 1 89 ? -5.697 2.678 6.421 1.00 91.56 89 CYS A O 1
ATOM 692 N N . MET A 1 90 ? -7.659 1.592 6.188 1.00 92.50 90 MET A N 1
ATOM 693 C CA . MET A 1 90 ? -8.255 1.998 7.454 1.00 92.50 90 MET A CA 1
ATOM 694 C C . MET A 1 90 ? -8.572 0.799 8.338 1.00 92.50 90 MET A C 1
ATOM 696 O O . MET A 1 90 ? -9.009 -0.241 7.848 1.00 92.50 90 MET A O 1
ATOM 700 N N . ASP A 1 91 ? -8.369 0.972 9.640 1.00 94.19 91 ASP A N 1
ATOM 701 C CA . ASP A 1 91 ? -8.734 -0.022 10.646 1.00 94.19 91 ASP A CA 1
ATOM 702 C C . ASP A 1 91 ? -9.041 0.644 11.997 1.00 94.19 91 ASP A C 1
ATOM 704 O O . ASP A 1 91 ? -8.560 1.750 12.293 1.00 94.19 91 ASP A O 1
ATOM 708 N N . GLY A 1 92 ? -9.851 -0.035 12.807 1.00 93.56 92 GLY A N 1
ATOM 709 C CA . GLY A 1 92 ? -10.199 0.345 14.171 1.00 93.56 92 GLY A CA 1
ATOM 710 C C . GLY A 1 92 ? -9.319 -0.377 15.190 1.00 93.56 92 GLY A C 1
ATOM 711 O O . GLY A 1 92 ? -9.146 -1.593 15.152 1.00 93.56 92 GLY A O 1
ATOM 712 N N . THR A 1 93 ? -8.764 0.359 16.151 1.00 94.12 93 THR A N 1
ATOM 713 C CA . THR A 1 93 ? -7.986 -0.211 17.254 1.00 94.12 93 THR A CA 1
ATOM 714 C C . THR A 1 93 ? -8.527 0.225 18.607 1.00 94.12 93 THR A C 1
ATOM 716 O O . THR A 1 93 ? -8.829 1.393 18.847 1.00 94.12 93 THR A O 1
ATOM 719 N N . HIS A 1 94 ? -8.630 -0.728 19.532 1.00 96.00 94 HIS A N 1
ATOM 720 C CA . HIS A 1 94 ? -9.068 -0.451 20.894 1.00 96.00 94 HIS A CA 1
ATOM 721 C C . HIS A 1 94 ? -7.877 -0.077 21.765 1.00 96.00 94 HIS A C 1
ATOM 723 O O . HIS A 1 94 ? -7.032 -0.920 22.070 1.00 96.00 94 HIS A O 1
ATOM 729 N N . ILE A 1 95 ? -7.861 1.168 22.232 1.00 96.25 95 ILE A N 1
ATOM 730 C CA . ILE A 1 95 ? -6.902 1.646 23.223 1.00 96.25 95 ILE A CA 1
ATOM 731 C C . ILE A 1 95 ? -7.500 1.421 24.613 1.00 96.25 95 ILE A C 1
ATOM 733 O O . ILE A 1 95 ? -8.535 2.022 24.918 1.00 96.25 95 ILE A O 1
ATOM 737 N N . PRO A 1 96 ? -6.906 0.556 25.457 1.00 96.75 96 PRO A N 1
ATOM 738 C CA . PRO A 1 96 ? -7.411 0.312 26.800 1.00 96.75 96 PRO A CA 1
ATOM 739 C C . PRO A 1 96 ? -7.408 1.588 27.639 1.00 96.75 96 PRO A C 1
ATOM 741 O O . PRO A 1 96 ? -6.456 2.368 27.594 1.00 96.75 96 PRO A O 1
ATOM 744 N N . ILE A 1 97 ? -8.454 1.769 28.438 1.00 96.06 97 ILE A N 1
ATOM 745 C CA . ILE A 1 97 ? -8.561 2.872 29.393 1.00 96.06 97 ILE A CA 1
ATOM 746 C C . ILE A 1 97 ? -8.955 2.346 30.767 1.00 96.06 97 ILE A C 1
ATOM 748 O O . ILE A 1 97 ? -9.505 1.254 30.905 1.00 96.06 97 ILE A O 1
ATOM 752 N N . THR A 1 98 ? -8.726 3.156 31.794 1.00 95.69 98 THR A N 1
ATOM 753 C CA . THR A 1 98 ? -9.398 2.963 33.080 1.00 95.69 98 THR A CA 1
ATOM 754 C C . THR A 1 98 ? -10.895 3.212 32.904 1.00 95.69 98 THR A C 1
ATOM 756 O O . THR A 1 98 ? -11.280 4.153 32.207 1.00 95.69 98 THR A O 1
ATOM 759 N N . ALA A 1 99 ? -11.730 2.392 33.546 1.00 94.56 99 ALA A N 1
ATOM 760 C CA . ALA A 1 99 ? -13.180 2.552 33.527 1.00 94.56 99 ALA A CA 1
ATOM 761 C C . ALA A 1 99 ? -13.581 3.995 33.912 1.00 94.56 99 ALA A C 1
ATOM 763 O O . ALA A 1 99 ? -13.188 4.468 34.985 1.00 94.56 99 ALA A O 1
ATOM 764 N N . PRO A 1 100 ? -14.321 4.715 33.052 1.00 93.12 100 PRO A N 1
ATOM 765 C CA . PRO A 1 100 ? -14.748 6.072 33.359 1.00 93.12 100 PRO A CA 1
ATOM 766 C C . PRO A 1 100 ? -15.852 6.075 34.424 1.00 93.12 100 PRO A C 1
ATOM 768 O O . PRO A 1 100 ? -16.579 5.103 34.589 1.00 93.12 100 PRO A O 1
ATOM 771 N N . SER A 1 101 ? -16.001 7.182 35.155 1.00 93.88 101 SER A N 1
ATOM 772 C CA . SER A 1 101 ? -17.003 7.307 36.228 1.00 93.88 101 SER A CA 1
ATOM 773 C C . SER A 1 101 ? -18.428 7.558 35.723 1.00 93.88 101 SER A C 1
ATOM 775 O O . SER A 1 101 ? -19.392 7.332 36.452 1.00 93.88 101 SER A O 1
ATOM 777 N N . HIS A 1 102 ? -18.571 8.046 34.490 1.00 93.00 102 HIS A N 1
ATOM 778 C CA . HIS A 1 102 ? -19.847 8.339 33.843 1.00 93.00 102 HIS A CA 1
ATOM 779 C C . HIS A 1 102 ? -19.958 7.527 32.557 1.00 93.00 102 HIS A C 1
ATOM 781 O O . HIS A 1 102 ? -18.986 7.448 31.807 1.00 93.00 102 HIS A O 1
ATOM 787 N N . ASN A 1 103 ? -21.139 6.954 32.303 1.00 92.44 103 ASN A N 1
ATOM 788 C CA . ASN A 1 103 ? -21.431 6.149 31.110 1.00 92.44 103 ASN A CA 1
ATOM 789 C C . ASN A 1 103 ? -20.396 5.036 30.857 1.00 92.44 103 ASN A C 1
ATOM 791 O O . ASN A 1 103 ? -20.018 4.760 29.724 1.00 92.44 103 ASN A O 1
ATOM 795 N N . GLU A 1 104 ? -19.925 4.403 31.933 1.00 94.88 104 GLU A N 1
ATOM 796 C CA . GLU A 1 104 ? -18.893 3.359 31.917 1.00 94.88 104 GLU A CA 1
ATOM 797 C C . GLU A 1 104 ? -19.175 2.246 30.900 1.00 94.88 104 GLU A C 1
ATOM 799 O O . GLU A 1 104 ? -18.281 1.874 30.135 1.00 94.88 104 GLU A O 1
ATOM 804 N N . ALA A 1 105 ? -20.428 1.792 30.840 1.00 95.00 105 ALA A N 1
ATOM 805 C CA . ALA A 1 105 ? -20.864 0.714 29.965 1.00 95.00 105 ALA A CA 1
ATOM 806 C C . ALA A 1 105 ? -20.613 1.016 28.478 1.00 95.00 105 ALA A C 1
ATOM 808 O O . ALA A 1 105 ? -20.308 0.103 27.712 1.00 95.00 105 ALA A O 1
ATOM 809 N N . ASP A 1 106 ? -20.651 2.291 28.074 1.00 96.75 106 ASP A N 1
ATOM 810 C CA . ASP A 1 106 ? -20.413 2.699 26.686 1.00 96.75 106 ASP A CA 1
ATOM 811 C C . ASP A 1 106 ? -18.963 2.442 26.256 1.00 96.75 106 ASP A C 1
ATOM 813 O O . ASP A 1 106 ? -18.674 2.328 25.064 1.00 96.75 106 ASP A O 1
ATOM 817 N N . TYR A 1 107 ? -18.032 2.351 27.205 1.00 97.00 107 TYR A N 1
ATOM 818 C CA . TYR A 1 107 ? -16.614 2.131 26.928 1.00 97.00 107 TYR A CA 1
ATOM 819 C C . TYR A 1 107 ? -16.227 0.652 26.930 1.00 97.00 107 TYR A C 1
ATOM 821 O O . TYR A 1 107 ? -15.083 0.326 26.613 1.00 97.00 107 TYR A O 1
ATOM 829 N N . VAL A 1 108 ? -17.156 -0.252 27.239 1.00 96.69 108 VAL A N 1
ATOM 830 C CA . VAL A 1 108 ? -16.906 -1.694 27.229 1.00 96.69 108 VAL A CA 1
ATOM 831 C C . VAL A 1 108 ? -16.985 -2.221 25.796 1.00 96.69 108 VAL A C 1
ATOM 833 O O . VAL A 1 108 ? -18.015 -2.124 25.132 1.00 96.69 108 VAL A O 1
ATOM 836 N N . ASN A 1 109 ? -15.887 -2.794 25.305 1.00 94.75 109 ASN A N 1
ATOM 837 C CA . ASN A 1 109 ? -15.833 -3.389 23.969 1.00 94.75 109 ASN A CA 1
ATOM 838 C C . ASN A 1 109 ? -16.338 -4.846 23.940 1.00 94.75 109 ASN A C 1
ATOM 840 O O . ASN A 1 109 ? -16.631 -5.457 24.969 1.00 94.75 109 ASN A O 1
ATOM 844 N N . ARG A 1 110 ? -16.350 -5.459 22.746 1.00 93.25 110 ARG A N 1
ATOM 845 C CA . ARG A 1 110 ? -16.743 -6.871 22.531 1.00 93.25 110 ARG A CA 1
ATOM 846 C C . ARG A 1 110 ? -15.915 -7.912 23.301 1.00 93.25 110 ARG A C 1
ATOM 848 O O . ARG A 1 110 ? -16.315 -9.068 23.369 1.00 93.25 110 ARG A O 1
ATOM 855 N N . LYS A 1 111 ? -14.750 -7.528 23.835 1.00 94.12 111 LYS A N 1
ATOM 856 C CA . LYS A 1 111 ? -13.875 -8.369 24.672 1.00 94.12 111 LYS A CA 1
ATOM 857 C C . LYS A 1 111 ? -14.074 -8.103 26.171 1.00 94.12 111 LYS A C 1
ATOM 859 O O . LYS A 1 111 ? -13.272 -8.574 26.970 1.00 94.12 111 LYS A O 1
ATOM 864 N N . SER A 1 112 ? -15.107 -7.344 26.543 1.00 94.75 112 SER A N 1
ATOM 865 C CA . SER A 1 112 ? -15.406 -6.946 27.922 1.00 94.75 112 SER A CA 1
ATOM 866 C C . SER A 1 112 ? -14.293 -6.124 28.586 1.00 94.75 112 SER A C 1
ATOM 868 O O . SER A 1 112 ? -14.075 -6.228 29.789 1.00 94.75 112 SER A O 1
ATOM 870 N N . ILE A 1 113 ? -13.585 -5.305 27.801 1.00 95.62 113 ILE A N 1
ATOM 871 C CA . ILE A 1 113 ? -12.525 -4.406 28.280 1.00 95.62 113 ILE A CA 1
ATOM 872 C C . ILE A 1 113 ? -12.937 -2.951 28.025 1.00 95.62 113 ILE A C 1
ATOM 874 O O . ILE A 1 113 ? -13.424 -2.626 26.938 1.00 95.62 113 ILE A O 1
ATOM 878 N N . HIS A 1 114 ? -12.690 -2.067 28.996 1.00 97.75 114 HIS A N 1
ATOM 879 C CA . HIS A 1 114 ? -12.828 -0.619 28.828 1.00 97.75 114 HIS A CA 1
ATOM 880 C C . HIS A 1 114 ? -11.805 -0.086 27.835 1.00 97.75 114 HIS A C 1
ATOM 882 O O . HIS A 1 114 ? -10.597 -0.247 28.011 1.00 97.75 114 HIS A O 1
ATOM 888 N N . SER A 1 115 ? -12.279 0.560 26.779 1.00 97.75 115 SER A N 1
ATOM 889 C CA . SER A 1 115 ? -11.415 1.104 25.738 1.00 97.75 115 SER A CA 1
ATOM 890 C C . SER A 1 115 ? -12.027 2.319 25.056 1.00 97.75 115 SER A C 1
ATOM 892 O O . SER A 1 115 ? -13.231 2.555 25.125 1.00 97.75 115 SER A O 1
ATOM 894 N N . ILE A 1 116 ? -11.176 3.074 24.374 1.00 96.75 116 ILE A N 1
ATOM 895 C CA . ILE A 1 116 ? -11.559 4.008 23.316 1.00 96.75 116 ILE A CA 1
ATOM 896 C C . ILE A 1 116 ? -11.319 3.283 21.997 1.00 96.75 116 ILE A C 1
ATOM 898 O O . ILE A 1 116 ? -10.266 2.666 21.824 1.00 96.75 116 ILE A O 1
ATOM 902 N N . ASN A 1 117 ? -12.287 3.331 21.087 1.00 96.12 117 ASN A N 1
ATOM 903 C CA . ASN A 1 117 ? -12.085 2.847 19.730 1.00 96.12 117 ASN A CA 1
ATOM 904 C C . ASN A 1 117 ? -11.484 3.980 18.885 1.00 96.12 117 ASN A C 1
ATOM 906 O O . ASN A 1 117 ? -12.040 5.080 18.807 1.00 96.12 117 ASN A O 1
ATOM 910 N N . VAL A 1 118 ? -10.312 3.725 18.314 1.00 95.81 118 VAL A N 1
ATOM 911 C CA . VAL A 1 118 ? -9.533 4.681 17.534 1.00 95.81 118 VAL A CA 1
ATOM 912 C C . VAL A 1 118 ? -9.433 4.172 16.107 1.00 95.81 118 VAL A C 1
ATOM 914 O O . VAL A 1 118 ? -8.808 3.147 15.861 1.00 95.81 118 VAL A O 1
ATOM 917 N N . GLN A 1 119 ? -9.995 4.913 15.158 1.00 95.62 119 GLN A N 1
ATOM 918 C CA . GLN A 1 119 ? -9.786 4.629 13.741 1.00 95.62 119 GLN A CA 1
ATOM 919 C C . GLN A 1 119 ? -8.509 5.312 13.263 1.00 95.62 119 GLN A C 1
ATOM 921 O O . GLN A 1 119 ? -8.290 6.493 13.548 1.00 95.62 119 GLN A O 1
ATOM 926 N N . ILE A 1 120 ? -7.698 4.589 12.497 1.00 95.38 120 ILE A N 1
ATOM 927 C CA . ILE A 1 120 ? -6.480 5.105 11.867 1.00 95.38 120 ILE A CA 1
ATOM 928 C C . ILE A 1 120 ? -6.532 4.798 10.376 1.00 95.38 120 ILE A C 1
ATOM 930 O O . ILE A 1 120 ? -6.998 3.734 9.976 1.00 95.38 120 ILE A O 1
ATOM 934 N N . ILE A 1 121 ? -6.031 5.728 9.561 1.00 93.12 121 ILE A N 1
ATOM 935 C CA . ILE A 1 121 ? -5.830 5.532 8.125 1.00 93.12 121 ILE A CA 1
ATOM 936 C C . ILE A 1 121 ? -4.370 5.767 7.790 1.00 93.12 121 ILE A C 1
ATOM 938 O O . ILE A 1 121 ? -3.799 6.796 8.157 1.00 93.12 121 ILE A O 1
ATOM 942 N N . CYS A 1 122 ? -3.785 4.805 7.088 1.00 90.62 122 CYS A N 1
ATOM 943 C CA . CYS A 1 122 ? -2.389 4.809 6.688 1.00 90.62 122 CYS A CA 1
ATOM 944 C C . CYS A 1 122 ? -2.285 4.634 5.173 1.00 90.62 122 CYS A C 1
ATOM 946 O O . CYS A 1 122 ? -2.963 3.779 4.598 1.00 90.62 122 CYS A O 1
ATOM 948 N N . ASP A 1 123 ? -1.463 5.450 4.521 1.00 87.44 123 ASP A N 1
ATOM 949 C CA . ASP A 1 123 ? -1.211 5.330 3.088 1.00 87.44 123 ASP A CA 1
ATOM 950 C C . ASP A 1 123 ? -0.112 4.298 2.768 1.00 87.44 123 ASP A C 1
ATOM 952 O O . ASP A 1 123 ? 0.547 3.732 3.644 1.00 87.44 123 ASP A O 1
ATOM 956 N N . ALA A 1 124 ? 0.108 4.052 1.475 1.00 82.44 124 ALA A N 1
ATOM 957 C CA . ALA A 1 124 ? 1.138 3.127 0.999 1.00 82.44 124 ALA A CA 1
ATOM 958 C C . ALA A 1 124 ? 2.584 3.602 1.264 1.00 82.44 124 ALA A C 1
ATOM 960 O O . ALA A 1 124 ? 3.524 2.828 1.081 1.00 82.44 124 ALA A O 1
ATOM 961 N N . ALA A 1 125 ? 2.780 4.859 1.675 1.00 80.25 125 ALA A N 1
ATOM 962 C CA . ALA A 1 125 ? 4.064 5.406 2.104 1.00 80.25 125 ALA A CA 1
ATOM 963 C C . ALA A 1 125 ? 4.259 5.310 3.630 1.00 80.25 125 ALA A C 1
ATOM 965 O O . ALA A 1 125 ? 5.225 5.866 4.157 1.00 80.25 125 ALA A O 1
ATOM 966 N N . TYR A 1 126 ? 3.379 4.580 4.327 1.00 80.31 126 TYR A N 1
ATOM 967 C CA . TYR A 1 126 ? 3.362 4.423 5.781 1.00 80.31 126 TYR A CA 1
ATOM 968 C C . TYR A 1 126 ? 3.093 5.729 6.542 1.00 80.31 126 TYR A C 1
ATOM 970 O O . TYR A 1 126 ? 3.470 5.866 7.709 1.00 80.31 126 TYR A O 1
ATOM 978 N N . ILE A 1 127 ? 2.437 6.697 5.898 1.00 86.00 127 ILE A N 1
ATOM 979 C CA . ILE A 1 127 ? 2.040 7.953 6.524 1.00 86.00 127 ILE A CA 1
ATOM 980 C C . ILE A 1 127 ? 0.620 7.821 7.065 1.00 86.00 127 ILE A C 1
ATOM 982 O O . ILE A 1 127 ? -0.322 7.483 6.347 1.00 86.00 127 ILE A O 1
ATOM 986 N N . ILE A 1 128 ? 0.459 8.145 8.349 1.00 92.56 128 ILE A N 1
ATOM 987 C CA . ILE A 1 128 ? -0.857 8.266 8.974 1.00 92.56 128 ILE A CA 1
ATOM 988 C C . ILE A 1 128 ? -1.506 9.556 8.472 1.00 92.56 128 ILE A C 1
ATOM 990 O O . ILE A 1 128 ? -1.093 10.657 8.838 1.00 92.56 128 ILE A O 1
ATOM 994 N N . SER A 1 129 ? -2.528 9.415 7.635 1.00 89.81 129 SER A N 1
ATOM 995 C CA . SER A 1 129 ? -3.227 10.537 7.003 1.00 89.81 129 SER A CA 1
ATOM 996 C C . SER A 1 129 ? -4.451 10.993 7.799 1.00 89.81 129 SER A C 1
ATOM 998 O O . SER A 1 129 ? -4.875 12.146 7.684 1.00 89.81 129 SER A O 1
ATOM 1000 N N . ASN A 1 130 ? -5.021 10.114 8.630 1.00 93.00 130 ASN A N 1
ATOM 1001 C CA . ASN A 1 130 ? -6.175 10.428 9.465 1.00 93.00 130 ASN A CA 1
ATOM 1002 C C . ASN A 1 130 ? -6.223 9.577 10.743 1.00 93.00 130 ASN A C 1
ATOM 1004 O O . ASN A 1 130 ? -5.855 8.403 10.731 1.00 93.00 130 ASN A O 1
ATOM 1008 N N . VAL A 1 131 ? -6.709 10.184 11.832 1.00 95.00 131 VAL A N 1
ATOM 1009 C CA . VAL A 1 131 ? -6.969 9.526 13.120 1.00 95.00 131 VAL A CA 1
ATOM 1010 C C . VAL A 1 131 ? -8.263 10.079 13.723 1.00 95.00 131 VAL A C 1
ATOM 1012 O O . VAL A 1 131 ? -8.410 11.294 13.858 1.00 95.00 131 VAL A O 1
ATOM 1015 N N . GLU A 1 132 ? -9.173 9.199 14.143 1.00 95.19 132 GLU A N 1
ATOM 1016 C CA . GLU A 1 132 ? -10.385 9.537 14.905 1.00 95.19 132 GLU A CA 1
ATOM 1017 C C . GLU A 1 132 ? -10.353 8.811 16.258 1.00 95.19 132 GLU A C 1
ATOM 1019 O O . GLU A 1 132 ? -10.631 7.618 16.334 1.00 95.19 132 GLU A O 1
ATOM 1024 N N . ALA A 1 133 ? -10.019 9.529 17.338 1.00 94.25 133 ALA A N 1
ATOM 1025 C CA . ALA A 1 133 ? -9.746 8.952 18.666 1.00 94.25 133 ALA A CA 1
ATOM 1026 C C . ALA A 1 133 ? -10.749 9.370 19.761 1.00 94.25 133 ALA A C 1
ATOM 1028 O O . ALA A 1 133 ? -10.399 9.468 20.936 1.00 94.25 133 ALA A O 1
ATOM 1029 N N . LYS A 1 134 ? -11.991 9.681 19.378 1.00 92.56 134 LYS A N 1
ATOM 1030 C CA . LYS A 1 134 ? -13.016 10.259 20.272 1.00 92.56 134 LYS A CA 1
ATOM 1031 C C . LYS A 1 134 ? -14.145 9.299 20.657 1.00 92.56 134 LYS A C 1
ATOM 1033 O O . LYS A 1 134 ? -15.079 9.711 21.340 1.00 92.56 134 LYS A O 1
ATOM 1038 N N . TRP A 1 135 ? -14.095 8.054 20.193 1.00 95.69 135 TRP A N 1
ATOM 1039 C CA . TRP A 1 135 ? -15.228 7.135 20.253 1.00 95.69 135 TRP A CA 1
ATOM 1040 C C . TRP A 1 135 ? -15.099 6.140 21.398 1.00 95.69 135 TRP A C 1
ATOM 1042 O O . TRP A 1 135 ? -14.030 5.589 21.654 1.00 95.69 135 TRP A O 1
ATOM 1052 N N . SER A 1 136 ? -16.201 5.904 22.103 1.00 96.62 136 SER A N 1
ATOM 1053 C CA . SER A 1 136 ? -16.236 4.914 23.173 1.00 96.62 136 SER A CA 1
ATOM 1054 C C . SER A 1 136 ? -16.050 3.493 22.621 1.00 96.62 136 SER A C 1
ATOM 1056 O O . SER A 1 136 ? -16.339 3.210 21.459 1.00 96.62 136 SER A O 1
ATOM 1058 N N . GLY A 1 137 ? -15.527 2.586 23.448 1.00 94.81 137 GLY A N 1
ATOM 1059 C CA . GLY A 1 137 ? -15.136 1.234 23.040 1.00 94.81 137 GLY A CA 1
ATOM 1060 C C . GLY A 1 137 ? -16.270 0.331 22.550 1.00 94.81 137 GLY A C 1
ATOM 1061 O O . GLY A 1 137 ? -15.989 -0.680 21.914 1.00 94.81 137 GLY A O 1
ATOM 1062 N N . SER A 1 138 ? -17.533 0.670 22.812 1.00 95.50 138 SER A N 1
ATOM 1063 C CA . SER A 1 138 ? -18.688 -0.050 22.256 1.00 95.50 138 SER A CA 1
ATOM 1064 C C . SER A 1 138 ? -19.038 0.364 20.819 1.00 95.50 138 SER A C 1
ATOM 1066 O O . SER A 1 138 ? -19.805 -0.331 20.150 1.00 95.50 138 SER A O 1
ATOM 1068 N N . VAL A 1 139 ? -18.502 1.487 20.328 1.00 95.31 139 VAL A N 1
ATOM 1069 C CA . VAL A 1 139 ? -18.840 2.034 19.009 1.00 95.31 139 VAL A CA 1
ATOM 1070 C C . VAL A 1 139 ? -18.195 1.198 17.906 1.00 95.31 139 VAL A C 1
ATOM 1072 O O . VAL A 1 139 ? -17.001 0.908 17.943 1.00 95.31 139 VAL A O 1
ATOM 1075 N N . HIS A 1 140 ? -18.999 0.838 16.905 1.00 92.44 140 HIS A N 1
ATOM 1076 C CA . HIS A 1 140 ? -18.568 0.060 15.744 1.00 92.44 140 HIS A CA 1
ATOM 1077 C C . HIS A 1 140 ? -17.746 0.899 14.755 1.00 92.44 140 HIS A C 1
ATOM 1079 O O . HIS A 1 140 ? -18.089 2.056 14.502 1.00 92.44 140 HIS A O 1
ATOM 1085 N N . ASP A 1 141 ? -16.743 0.290 14.120 1.00 92.06 141 ASP A N 1
ATOM 1086 C CA . ASP A 1 141 ? -15.799 0.954 13.206 1.00 92.06 141 ASP A CA 1
ATOM 1087 C C . ASP A 1 141 ? -16.503 1.688 12.054 1.00 92.06 141 ASP A C 1
ATOM 1089 O O . ASP A 1 141 ? -16.252 2.868 11.812 1.00 92.06 141 ASP A O 1
ATOM 1093 N N . TRP A 1 142 ? -17.494 1.041 11.425 1.00 90.69 142 TRP A N 1
ATOM 1094 C CA . TRP A 1 142 ? -18.380 1.677 10.443 1.00 90.69 142 TRP A CA 1
ATOM 1095 C C . TRP A 1 142 ? -18.952 3.024 10.901 1.00 90.69 142 TRP A C 1
ATOM 1097 O O . TRP A 1 142 ? -18.987 3.973 10.122 1.00 90.69 142 TRP A O 1
ATOM 1107 N N . ARG A 1 143 ? -19.410 3.125 12.155 1.00 93.56 143 ARG A N 1
ATOM 1108 C CA . ARG A 1 143 ? -20.013 4.360 12.668 1.00 93.56 143 ARG A CA 1
ATOM 1109 C C . ARG A 1 143 ? -18.969 5.463 12.816 1.00 93.56 143 ARG A C 1
ATOM 1111 O O . ARG A 1 143 ? -19.260 6.607 12.477 1.00 93.56 143 ARG A O 1
ATOM 1118 N N . ILE A 1 144 ? -17.763 5.110 13.264 1.00 94.19 144 ILE A N 1
ATOM 1119 C CA . ILE A 1 144 ? -16.624 6.033 13.363 1.00 94.19 144 ILE A CA 1
ATOM 1120 C C . ILE A 1 144 ? -16.305 6.617 11.988 1.00 94.19 144 ILE A C 1
ATOM 1122 O O . ILE A 1 144 ? -16.232 7.838 11.847 1.00 94.19 144 ILE A O 1
ATOM 1126 N N . TYR A 1 145 ? -16.189 5.760 10.970 1.00 92.75 145 TYR A N 1
ATOM 1127 C CA . TYR A 1 145 ? -15.958 6.195 9.596 1.00 92.75 145 TYR A CA 1
ATOM 1128 C C . TYR A 1 145 ? -17.111 7.053 9.078 1.00 92.75 145 TYR A C 1
ATOM 1130 O O . TYR A 1 145 ? -16.880 8.173 8.624 1.00 92.75 145 TYR A O 1
ATOM 1138 N N . HIS A 1 146 ? -18.347 6.566 9.182 1.00 91.44 146 HIS A N 1
ATOM 1139 C CA . HIS A 1 146 ? -19.533 7.226 8.643 1.00 91.44 146 HIS A CA 1
ATOM 1140 C C . HIS A 1 146 ? -19.728 8.640 9.215 1.00 91.44 146 HIS A C 1
ATOM 1142 O O . HIS A 1 146 ? -20.085 9.552 8.473 1.00 91.44 146 HIS A O 1
ATOM 1148 N N . GLU A 1 147 ? -19.450 8.844 10.508 1.00 92.81 147 GLU A N 1
ATOM 1149 C CA . GLU A 1 147 ? -19.545 10.149 11.179 1.00 92.81 147 GLU A CA 1
ATOM 1150 C C . GLU A 1 147 ? -18.241 10.982 11.115 1.00 92.81 147 GLU A C 1
ATOM 1152 O O . GLU A 1 147 ? -18.182 12.097 11.644 1.00 92.81 147 GLU A O 1
ATOM 1157 N N . SER A 1 148 ? -17.181 10.482 10.470 1.00 91.06 148 SER A N 1
ATOM 1158 C CA . SER A 1 148 ? -15.914 11.211 10.328 1.00 91.06 148 SER A CA 1
ATOM 1159 C C . SER A 1 148 ? -16.011 12.363 9.321 1.00 91.06 148 SER A C 1
ATOM 1161 O O . SER A 1 148 ? -16.761 12.329 8.341 1.00 91.06 148 SER A O 1
ATOM 1163 N N . ASN A 1 149 ? -15.179 13.393 9.512 1.00 91.00 149 ASN A N 1
ATOM 1164 C CA . ASN A 1 149 ? -15.036 14.457 8.510 1.00 91.00 149 ASN A CA 1
ATOM 1165 C C . ASN A 1 149 ? -14.511 13.884 7.181 1.00 91.00 149 ASN A C 1
ATOM 1167 O O . ASN A 1 149 ? -14.936 14.293 6.104 1.00 91.00 149 ASN A O 1
ATOM 1171 N N . LEU A 1 150 ? -13.633 12.882 7.246 1.00 89.62 150 LEU A N 1
ATOM 1172 C CA . LEU A 1 150 ? -13.061 12.269 6.055 1.00 89.62 150 LEU A CA 1
ATOM 1173 C C . LEU A 1 150 ? -14.114 11.602 5.161 1.00 89.62 150 LEU A C 1
ATOM 1175 O O . LEU A 1 150 ? -14.080 11.816 3.952 1.00 89.62 150 LEU A O 1
ATOM 1179 N N . SER A 1 151 ? -15.061 10.853 5.734 1.00 89.75 151 SER A N 1
ATOM 1180 C CA . SER A 1 151 ? -16.170 10.251 4.975 1.00 89.75 151 SER A CA 1
ATOM 1181 C C . SER A 1 151 ? -16.964 11.315 4.212 1.00 89.75 151 SER A C 1
ATOM 1183 O O . SER A 1 151 ? -17.193 11.179 3.010 1.00 89.75 151 SER A O 1
ATOM 1185 N N . ASN A 1 152 ? -17.279 12.442 4.861 1.00 90.56 152 ASN A N 1
ATOM 1186 C CA . ASN A 1 152 ? -17.972 13.558 4.211 1.00 90.56 152 ASN A CA 1
ATOM 1187 C C . ASN A 1 152 ? -17.172 14.150 3.040 1.00 90.56 152 ASN A C 1
ATOM 1189 O O . ASN A 1 152 ? -17.744 14.481 2.003 1.00 90.56 152 ASN A O 1
ATOM 1193 N N . ARG A 1 153 ? -15.851 14.286 3.191 1.00 90.56 153 ARG A N 1
ATOM 1194 C CA . ARG A 1 153 ? -14.964 14.816 2.144 1.00 90.56 153 ARG A CA 1
ATOM 1195 C C . ARG A 1 153 ? -14.817 13.849 0.966 1.00 90.56 153 ARG A C 1
ATOM 1197 O O . ARG A 1 153 ? -14.832 14.284 -0.182 1.00 90.56 153 ARG A O 1
ATOM 1204 N N . LEU A 1 154 ? -14.750 12.544 1.235 1.00 87.62 154 LEU A N 1
ATOM 1205 C CA . LEU A 1 154 ? -14.747 11.502 0.202 1.00 87.62 154 LEU A CA 1
ATOM 1206 C C . LEU A 1 154 ? -16.049 11.491 -0.601 1.00 87.62 154 LEU A C 1
ATOM 1208 O O . LEU A 1 154 ? -16.007 11.499 -1.826 1.00 87.62 154 LEU A O 1
ATOM 1212 N N . GLN A 1 155 ? -17.204 11.568 0.065 1.00 86.00 155 GLN A N 1
ATOM 1213 C CA . GLN A 1 155 ? -18.510 11.636 -0.607 1.00 86.00 155 GLN A CA 1
ATOM 1214 C C . GLN A 1 155 ? -18.675 12.890 -1.478 1.00 86.00 155 GLN A C 1
ATOM 1216 O O . GLN A 1 155 ? -19.420 12.875 -2.455 1.00 86.00 155 GLN A O 1
ATOM 1221 N N . ARG A 1 156 ? -17.970 13.977 -1.144 1.00 89.75 156 ARG A N 1
ATOM 1222 C CA . ARG A 1 156 ? -17.924 15.212 -1.941 1.00 89.75 156 ARG A CA 1
ATOM 1223 C C . ARG A 1 156 ? -16.952 15.149 -3.121 1.00 89.75 156 ARG A C 1
ATOM 1225 O O . ARG A 1 156 ? -16.890 16.112 -3.879 1.00 89.75 156 ARG A O 1
ATOM 1232 N N . GLY A 1 157 ? -16.200 14.058 -3.276 1.00 87.06 157 GLY A N 1
ATOM 1233 C CA . GLY A 1 157 ? -15.193 13.918 -4.327 1.00 87.06 157 GLY A CA 1
ATOM 1234 C C . GLY A 1 157 ? -13.962 14.800 -4.114 1.00 87.06 157 GLY A C 1
ATOM 1235 O O . GLY A 1 157 ? -13.289 15.150 -5.077 1.00 87.06 157 GLY A O 1
ATOM 1236 N N . GLU A 1 158 ? -13.657 15.189 -2.869 1.00 88.75 158 GLU A N 1
ATOM 1237 C CA . GLU A 1 158 ? -12.448 15.974 -2.563 1.00 88.75 158 GLU A CA 1
ATOM 1238 C C . GLU A 1 158 ? -11.153 15.156 -2.699 1.00 88.75 158 GLU A C 1
ATOM 1240 O O . GLU A 1 158 ? -10.063 15.726 -2.721 1.00 88.75 158 GLU A O 1
ATOM 1245 N N . PHE A 1 159 ? -11.267 13.829 -2.774 1.00 83.94 159 PHE A N 1
ATOM 1246 C CA . PHE A 1 159 ? -10.158 12.911 -2.988 1.00 83.94 159 PHE A CA 1
ATOM 1247 C C . PHE A 1 159 ? -10.451 12.025 -4.192 1.00 83.94 159 PHE A C 1
ATOM 1249 O O . PHE A 1 159 ? -11.562 11.514 -4.33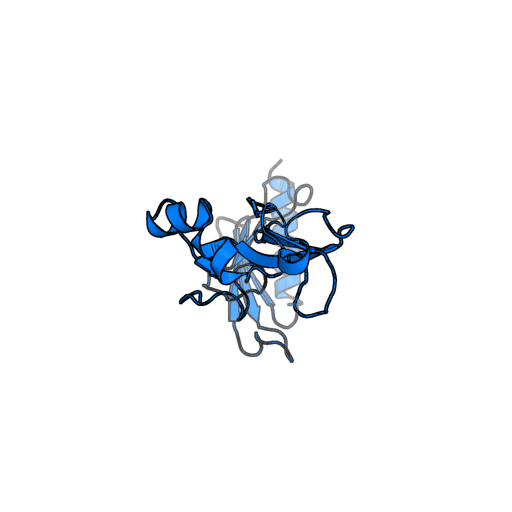5 1.00 83.94 159 PHE A O 1
ATOM 1256 N N . ASP A 1 160 ? -9.433 11.821 -5.021 1.00 81.88 160 ASP A N 1
ATOM 1257 C CA . ASP A 1 160 ? -9.473 10.881 -6.135 1.00 81.88 160 ASP A CA 1
ATOM 1258 C C . ASP A 1 160 ? -8.914 9.531 -5.669 1.00 81.88 160 ASP A C 1
ATOM 1260 O O . ASP A 1 160 ? -7.700 9.314 -5.657 1.00 81.88 160 ASP A O 1
ATOM 1264 N N . GLY A 1 161 ? -9.800 8.662 -5.172 1.00 83.38 161 GLY A N 1
ATOM 1265 C CA . GLY A 1 161 ? -9.444 7.305 -4.769 1.00 83.38 161 GLY A CA 1
ATOM 1266 C C . GLY A 1 161 ? -10.370 6.639 -3.749 1.00 83.38 161 GLY A C 1
ATOM 1267 O O . GLY A 1 161 ? -11.360 7.205 -3.290 1.00 83.38 161 GLY A O 1
ATOM 1268 N N . LEU A 1 162 ? -10.026 5.400 -3.403 1.00 85.62 162 LEU A N 1
ATOM 1269 C CA . LEU A 1 162 ? -10.751 4.487 -2.528 1.00 85.62 162 LEU A CA 1
ATOM 1270 C C . LEU A 1 162 ? -9.983 4.267 -1.220 1.00 85.62 162 LEU A C 1
ATOM 1272 O O . LEU A 1 162 ? -8.751 4.249 -1.197 1.00 85.62 162 LEU A O 1
ATOM 1276 N N . LEU A 1 163 ? -10.713 4.058 -0.129 1.00 89.25 163 LEU A N 1
ATOM 1277 C CA . LEU A 1 163 ? -10.142 3.547 1.115 1.00 89.25 163 LEU A CA 1
ATOM 1278 C C . LEU A 1 163 ? -10.379 2.045 1.199 1.00 89.25 163 LEU A C 1
ATOM 1280 O O . LEU A 1 163 ? -11.487 1.598 0.933 1.00 89.25 163 LEU A O 1
ATOM 1284 N N . LEU A 1 164 ? -9.375 1.284 1.618 1.00 88.50 164 LEU A N 1
ATOM 1285 C CA . LEU A 1 164 ? -9.544 -0.132 1.941 1.00 88.50 164 LEU A CA 1
ATOM 1286 C C . LEU A 1 164 ? -9.838 -0.276 3.429 1.00 88.50 164 LEU A C 1
ATOM 1288 O O . LEU A 1 164 ? -9.062 0.203 4.250 1.00 88.50 164 LEU A O 1
ATOM 1292 N N . GLY A 1 165 ? -10.935 -0.938 3.778 1.00 88.62 165 GLY A N 1
ATOM 1293 C CA . GLY A 1 165 ? -11.277 -1.285 5.157 1.00 88.62 165 GLY A CA 1
ATOM 1294 C C . GLY A 1 165 ? -11.507 -2.783 5.302 1.00 88.62 165 GLY A C 1
ATOM 1295 O O . GLY A 1 165 ? -11.698 -3.494 4.315 1.00 88.62 165 GLY A O 1
ATOM 1296 N N . ASP A 1 166 ? -11.495 -3.274 6.536 1.00 86.19 166 ASP A N 1
ATOM 1297 C CA . ASP A 1 166 ? -11.903 -4.647 6.812 1.00 86.19 166 ASP A CA 1
ATOM 1298 C C . ASP A 1 166 ? -13.439 -4.821 6.716 1.00 86.19 166 ASP A C 1
ATOM 1300 O O . ASP A 1 166 ? -14.195 -3.902 6.384 1.00 86.19 166 ASP A O 1
ATOM 1304 N N . ARG A 1 167 ? -13.937 -6.024 7.037 1.00 82.94 167 ARG A N 1
ATOM 1305 C CA . ARG A 1 167 ? -15.381 -6.331 7.006 1.00 82.94 167 ARG A CA 1
ATOM 1306 C C . ARG A 1 167 ? -16.218 -5.506 7.996 1.00 82.94 167 ARG A C 1
ATOM 1308 O O . ARG A 1 167 ? -17.443 -5.533 7.893 1.00 82.94 167 ARG A O 1
ATOM 1315 N N . GLY A 1 168 ? -15.596 -4.814 8.948 1.00 80.19 168 GLY A N 1
ATOM 1316 C CA . GLY A 1 168 ? -16.248 -3.929 9.908 1.00 80.19 168 GLY A CA 1
ATOM 1317 C C . GLY A 1 168 ? -16.765 -2.621 9.300 1.00 80.19 168 GLY A C 1
ATOM 1318 O O . GLY A 1 168 ? -17.561 -1.928 9.943 1.00 80.19 168 GLY A O 1
ATOM 1319 N N . TYR A 1 169 ? -16.380 -2.297 8.062 1.00 83.31 169 TYR A N 1
ATOM 1320 C CA . TYR A 1 169 ? -16.810 -1.103 7.339 1.00 83.31 169 TYR A CA 1
ATOM 1321 C C . TYR A 1 169 ? -17.843 -1.467 6.259 1.00 83.31 169 TYR A C 1
ATOM 1323 O O . TYR A 1 169 ? -17.511 -1.923 5.170 1.00 83.31 169 TYR A O 1
ATOM 1331 N N . HIS A 1 170 ? -19.129 -1.264 6.560 1.00 65.06 170 HIS A N 1
ATOM 1332 C CA . HIS A 1 170 ? -20.252 -1.541 5.656 1.00 65.06 170 HIS A CA 1
ATOM 1333 C C . HIS A 1 170 ? -20.401 -0.494 4.534 1.00 65.06 170 HIS A C 1
ATOM 1335 O O . HIS A 1 170 ? -21.402 0.211 4.464 1.00 65.06 170 HIS A O 1
ATOM 1341 N N . ALA A 1 171 ? -19.443 -0.393 3.619 1.00 53.50 171 ALA A N 1
ATOM 1342 C CA . ALA A 1 171 ? -19.650 0.286 2.340 1.00 53.50 171 ALA A CA 1
ATOM 1343 C C . ALA A 1 171 ? -18.942 -0.468 1.225 1.00 53.50 171 ALA A C 1
ATOM 1345 O O . ALA A 1 171 ? -17.988 -1.192 1.480 1.00 53.50 171 ALA A O 1
ATOM 1346 N N . ASN A 1 172 ? -19.417 -0.259 -0.003 1.00 41.69 172 ASN A N 1
ATOM 1347 C CA . ASN A 1 172 ? -18.777 -0.664 -1.253 1.00 41.69 172 ASN A CA 1
ATOM 1348 C C . ASN A 1 172 ? -17.400 0.006 -1.397 1.00 41.69 172 ASN A C 1
ATOM 1350 O O . ASN A 1 172 ? -17.219 0.950 -2.163 1.00 41.69 172 ASN A O 1
ATOM 1354 N N . LEU A 1 173 ? -16.455 -0.466 -0.605 1.00 44.16 173 LEU A N 1
ATOM 1355 C CA . LEU A 1 173 ? -15.035 -0.224 -0.696 1.00 44.16 173 LEU A CA 1
ATOM 1356 C C . LEU A 1 173 ? -14.488 -1.533 -1.251 1.00 44.16 173 LEU A C 1
ATOM 1358 O O . LEU A 1 173 ? -14.737 -2.591 -0.670 1.00 44.16 173 LEU A O 1
ATOM 1362 N N . VAL A 1 174 ? -13.926 -1.462 -2.456 1.00 40.94 174 VAL A N 1
ATOM 1363 C CA . VAL A 1 174 ? -13.403 -2.633 -3.177 1.00 40.94 174 VAL A CA 1
ATOM 1364 C C . VAL A 1 174 ? -12.353 -3.333 -2.331 1.00 40.94 174 VAL A C 1
ATOM 1366 O O . VAL A 1 174 ? -11.558 -2.596 -1.718 1.00 40.94 174 VAL A O 1
#

pLDDT: mean 87.85, std 11.48, range [40.94, 97.75]